Protein AF-A0A944Z9V7-F1 (afdb_monomer)

Foldseek 3Di:
DDFDDQQWKKKQFDFDPVQADPVRAGHLVLQFADPPPQKRKIFTCPPHDPVVVLVCCVPPPCVVVVTHGFWMWMAGNNLLVVLVWGWAADDPVPRMIITHPQDPDVVSSSVSSRSRRVRIDIGGD

pLDDT: mean 96.54, std 3.23, range [70.38, 98.69]

Solvent-accessible surface area (backbone atoms only — not comparable to full-atom values): 6957 Å² total; per-residue (Å²): 132,74,86,75,54,57,83,33,37,31,33,31,77,34,66,52,73,86,32,49,46,95,86,60,42,56,37,31,77,61,57,40,50,39,92,88,79,47,36,27,72,34,31,59,48,63,97,59,53,75,69,55,52,53,50,46,39,60,73,64,45,20,67,79,67,75,42,65,69,55,26,34,37,36,33,49,37,43,62,49,46,72,70,67,30,44,68,46,78,47,68,80,55,87,52,25,25,31,38,32,67,65,63,90,50,67,66,58,38,51,52,52,13,41,53,55,32,71,69,29,51,51,47,74,106

Sequence (125 aa):
MGPVDRLEALSRFVLQKTYIRADNTIRPAAFLPNPKNGETSVFRISGITDNEIWAIGDSKVAPKQNRPILGRADINASIVLSNYLEIIPSEPPERHADITGWPEEKSEQKQIALELAAESEFHKR

Nearest PDB structures (foldseek):
  7dvg-assembly1_B  TM=3.749E-01  e=2.970E+00  Oryza sativa Japonica Group
  7a8x-assembly2_E  TM=3.720E-01  e=3.377E+00  Oryza sativa Japonica Group
  7vpx-assembly1_D  TM=4.929E-01  e=7.300E+00  Homo sapiens
  7qzd-assembly2_F  TM=3.647E-01  e=3.377E+00  Oryza sativa Japonica Group
  4m5d-assembly1_B  TM=3.211E-01  e=7.300E+00  Saccharomyces cerevisiae S288C

Mean predicted aligned error: 2.47 Å

Radius of gyration: 13.36 Å; Cα contacts (8 Å, |Δi|>4): 226; chains: 1; bounding box: 31×28×32 Å

Structure (mmCIF, N/CA/C/O backbone):
data_AF-A0A944Z9V7-F1
#
_entry.id   AF-A0A944Z9V7-F1
#
loop_
_atom_site.group_PDB
_atom_site.id
_atom_site.type_symbol
_atom_site.label_atom_id
_atom_site.labe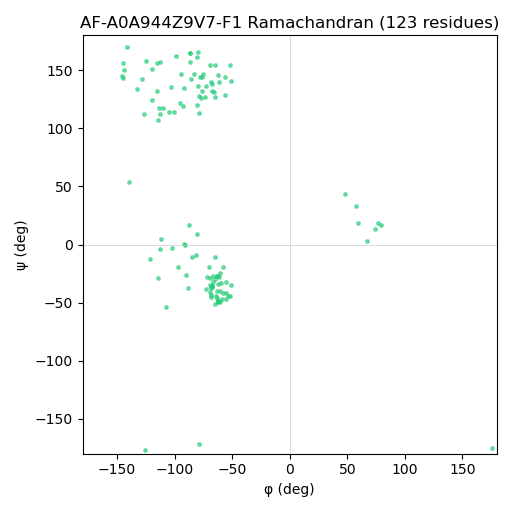l_alt_id
_atom_site.label_comp_id
_atom_site.label_asym_id
_atom_site.label_entity_id
_atom_site.label_seq_id
_atom_site.pdbx_PDB_ins_code
_atom_site.Cartn_x
_atom_site.Cartn_y
_atom_site.Cartn_z
_atom_site.occupancy
_atom_site.B_iso_or_equiv
_atom_site.auth_seq_id
_atom_site.auth_comp_id
_atom_site.auth_asym_id
_atom_site.auth_atom_id
_atom_site.pdbx_PDB_model_num
ATOM 1 N N . MET A 1 1 ? -1.794 7.769 -16.006 1.00 70.38 1 MET A N 1
ATOM 2 C CA . MET A 1 1 ? -2.380 6.400 -16.067 1.00 70.38 1 MET A CA 1
ATOM 3 C C . MET A 1 1 ? -3.921 6.438 -16.099 1.00 70.38 1 MET A C 1
ATOM 5 O O . MET A 1 1 ? -4.481 7.448 -15.697 1.00 70.38 1 MET A O 1
ATOM 9 N N . GLY A 1 2 ? -4.603 5.381 -16.574 1.00 87.38 2 GLY A N 1
ATOM 10 C CA . GLY A 1 2 ? -6.079 5.252 -16.513 1.00 87.38 2 GLY A CA 1
ATOM 11 C C . GLY A 1 2 ? -6.597 4.822 -15.126 1.00 87.38 2 GLY A C 1
ATOM 12 O O . GLY A 1 2 ? -5.789 4.752 -14.199 1.00 87.38 2 GLY A O 1
ATOM 13 N N . PRO A 1 3 ? -7.897 4.507 -14.957 1.00 90.50 3 PRO A N 1
ATOM 14 C CA . PRO A 1 3 ? -8.437 3.965 -13.703 1.00 90.50 3 PRO A CA 1
ATOM 15 C C . PRO A 1 3 ? -7.659 2.736 -13.193 1.00 90.50 3 PRO A C 1
ATOM 17 O O . PRO A 1 3 ? -6.992 2.049 -13.974 1.00 90.50 3 PRO A O 1
ATOM 20 N N . VAL A 1 4 ? -7.698 2.486 -11.882 1.00 92.62 4 VAL A N 1
ATOM 21 C CA . VAL A 1 4 ? -7.080 1.293 -11.275 1.00 92.62 4 VAL A CA 1
ATOM 22 C C . VAL A 1 4 ? -7.997 0.093 -11.483 1.00 92.62 4 VAL A C 1
ATOM 24 O O . VAL A 1 4 ? -9.189 0.167 -11.186 1.00 92.62 4 VAL A O 1
ATOM 27 N N . ASP A 1 5 ? -7.449 -0.998 -12.019 1.00 94.19 5 ASP A N 1
ATOM 28 C CA . ASP A 1 5 ? -8.210 -2.234 -12.209 1.00 94.19 5 ASP A CA 1
ATOM 29 C C . ASP A 1 5 ? -8.399 -2.957 -10.866 1.00 94.19 5 ASP A C 1
ATOM 31 O O . ASP A 1 5 ? -7.525 -2.920 -10.000 1.00 94.19 5 ASP A O 1
ATOM 35 N N . ARG A 1 6 ? -9.532 -3.643 -10.671 1.00 94.81 6 ARG A N 1
ATOM 36 C CA . ARG A 1 6 ? -9.813 -4.346 -9.405 1.00 94.81 6 ARG A CA 1
ATOM 37 C C . ARG A 1 6 ? -8.816 -5.465 -9.126 1.00 94.81 6 ARG A C 1
ATOM 39 O O . ARG A 1 6 ? -8.627 -5.802 -7.967 1.00 94.81 6 ARG A O 1
ATOM 46 N N . LEU A 1 7 ? -8.214 -6.050 -10.155 1.00 95.31 7 LEU A N 1
ATOM 47 C CA . LEU A 1 7 ? -7.223 -7.114 -10.025 1.00 95.31 7 LEU A CA 1
ATOM 48 C C . LEU A 1 7 ? -5.793 -6.576 -9.970 1.00 95.31 7 LEU A C 1
ATOM 50 O O . LEU A 1 7 ? -4.854 -7.364 -9.861 1.00 95.31 7 LEU A O 1
ATOM 54 N N . GLU A 1 8 ? -5.614 -5.258 -10.028 1.00 96.50 8 GLU A N 1
ATOM 55 C CA . GLU A 1 8 ? -4.297 -4.653 -10.045 1.00 96.50 8 GLU A CA 1
ATOM 56 C C . GLU A 1 8 ? -3.563 -4.855 -8.715 1.00 96.50 8 GLU A C 1
ATOM 58 O O . GLU A 1 8 ? -4.098 -4.603 -7.635 1.00 96.50 8 GLU A O 1
ATOM 63 N N . ALA A 1 9 ? -2.308 -5.290 -8.796 1.00 98.19 9 ALA A N 1
ATOM 64 C CA . ALA A 1 9 ? -1.400 -5.298 -7.662 1.00 98.19 9 ALA A CA 1
ATOM 65 C C . ALA A 1 9 ? -0.873 -3.882 -7.378 1.00 98.19 9 ALA A C 1
ATOM 67 O O . ALA A 1 9 ? -0.403 -3.171 -8.279 1.00 98.19 9 ALA A O 1
ATOM 68 N N . LEU A 1 10 ? -0.931 -3.501 -6.106 1.00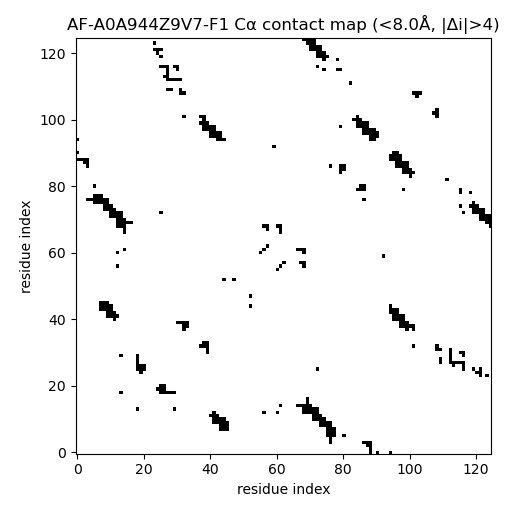 98.56 10 LEU A N 1
ATOM 69 C CA . LEU A 1 10 ? -0.426 -2.256 -5.548 1.00 98.56 10 LEU A CA 1
ATOM 70 C C . LEU A 1 10 ? 0.705 -2.560 -4.569 1.00 98.56 10 LEU A C 1
ATOM 72 O O . LEU A 1 10 ? 0.747 -3.636 -3.983 1.00 98.56 10 LEU A O 1
ATOM 76 N N . SER A 1 11 ? 1.588 -1.595 -4.346 1.00 98.56 11 SER A N 1
ATOM 77 C CA . SER A 1 11 ? 2.656 -1.697 -3.360 1.00 98.56 11 SER A CA 1
ATOM 78 C C . SER A 1 11 ? 2.735 -0.456 -2.494 1.00 98.56 11 SER A C 1
ATOM 80 O O . SER A 1 11 ? 2.742 0.677 -2.984 1.00 98.56 11 SER A O 1
ATOM 82 N N . ARG A 1 12 ? 2.845 -0.667 -1.187 1.00 98.31 12 ARG A N 1
ATOM 83 C CA . ARG A 1 12 ? 3.148 0.375 -0.220 1.00 98.31 12 ARG A CA 1
ATOM 84 C C . ARG A 1 12 ? 4.590 0.257 0.244 1.00 98.31 12 ARG A C 1
ATOM 86 O O . ARG A 1 12 ? 4.940 -0.671 0.969 1.00 98.31 12 ARG A O 1
ATOM 93 N N . PHE A 1 13 ? 5.416 1.244 -0.087 1.00 98.25 13 PHE A N 1
ATOM 94 C CA . PHE A 1 13 ? 6.794 1.291 0.399 1.00 98.25 13 PHE A CA 1
ATOM 95 C C . PHE A 1 13 ? 6.870 1.651 1.885 1.00 98.25 13 PHE A C 1
ATOM 97 O O . PHE A 1 13 ? 6.216 2.579 2.366 1.00 98.25 13 PHE A O 1
ATOM 104 N N . VAL A 1 14 ? 7.723 0.934 2.613 1.00 97.88 14 VAL A N 1
ATOM 105 C CA . VAL A 1 14 ? 7.859 1.028 4.068 1.00 97.88 14 VAL A CA 1
ATOM 106 C C . VAL A 1 14 ? 9.230 1.588 4.412 1.00 97.88 14 VAL A C 1
ATOM 108 O O . VAL A 1 14 ? 10.254 0.978 4.128 1.00 97.88 14 VAL A O 1
ATOM 111 N N . LEU A 1 15 ? 9.253 2.755 5.057 1.00 96.44 15 LEU A N 1
ATOM 112 C CA . LEU A 1 15 ? 10.486 3.471 5.419 1.00 96.44 15 LEU A CA 1
ATOM 113 C C . LEU A 1 15 ? 10.722 3.529 6.934 1.00 96.44 15 LEU A C 1
ATOM 115 O O . LEU A 1 15 ? 11.721 4.077 7.396 1.00 96.44 15 LEU A O 1
ATOM 119 N N . GLN A 1 16 ? 9.784 3.014 7.733 1.00 95.69 16 GLN A N 1
ATOM 120 C CA . GLN A 1 16 ? 9.848 3.073 9.191 1.00 95.69 16 GLN A CA 1
ATOM 121 C C . GLN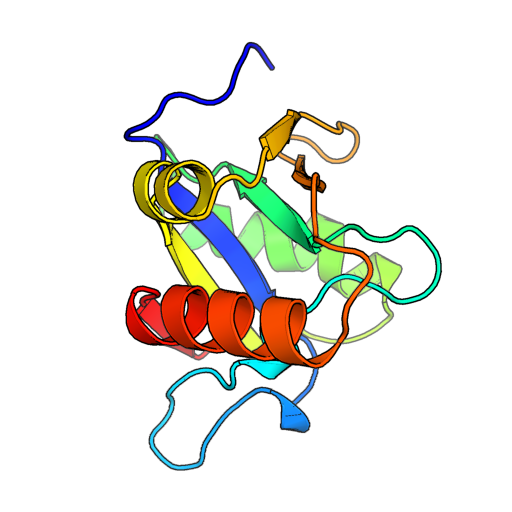 A 1 16 ? 9.871 1.673 9.786 1.00 95.69 16 GLN A C 1
ATOM 123 O O . GLN A 1 16 ? 8.961 0.875 9.571 1.00 95.69 16 GLN A O 1
ATOM 128 N N . LYS A 1 17 ? 10.892 1.396 10.602 1.00 95.25 17 LYS A N 1
ATOM 129 C CA . LYS A 1 17 ? 11.060 0.101 11.274 1.00 95.25 17 LYS A CA 1
ATOM 130 C C . LYS A 1 17 ? 9.896 -0.221 12.215 1.00 95.25 17 LYS A C 1
ATOM 132 O O . LYS A 1 17 ? 9.576 -1.385 12.413 1.00 95.25 17 LYS A O 1
ATOM 137 N N . THR A 1 18 ? 9.242 0.803 12.764 1.00 96.12 18 THR A N 1
ATOM 138 C CA . THR A 1 18 ? 8.061 0.665 13.627 1.00 96.12 18 THR A CA 1
ATOM 139 C C . THR A 1 18 ? 6.886 -0.003 12.924 1.00 96.12 18 THR A C 1
ATOM 141 O O . THR A 1 18 ? 6.071 -0.608 13.609 1.00 96.12 18 THR A O 1
ATOM 144 N N . TYR A 1 19 ? 6.804 0.054 11.592 1.00 97.19 19 TYR A N 1
ATOM 145 C CA . TYR A 1 19 ? 5.763 -0.620 10.816 1.00 97.19 19 TYR A CA 1
ATOM 146 C C . TYR A 1 19 ? 6.038 -2.099 10.572 1.00 97.19 19 TYR A C 1
ATOM 148 O O . TYR A 1 19 ? 5.140 -2.804 10.137 1.00 97.19 19 TYR A O 1
ATOM 156 N N . ILE A 1 20 ? 7.231 -2.590 10.893 1.00 97.12 20 ILE A N 1
ATOM 157 C CA . ILE A 1 20 ? 7.631 -3.972 10.643 1.00 97.12 20 ILE A CA 1
ATOM 158 C C . ILE A 1 20 ? 7.561 -4.740 11.970 1.00 97.12 20 ILE A C 1
ATOM 160 O O . ILE A 1 20 ? 7.954 -4.238 13.032 1.00 97.12 20 ILE A O 1
ATOM 164 N N . ARG A 1 21 ? 6.996 -5.947 11.948 1.00 95.12 21 ARG A N 1
ATOM 165 C CA . ARG A 1 21 ? 6.991 -6.866 13.093 1.00 95.12 21 ARG A CA 1
ATOM 166 C C . ARG A 1 21 ? 8.260 -7.725 13.114 1.00 95.12 21 ARG A C 1
ATOM 168 O O . ARG A 1 21 ? 9.009 -7.789 12.145 1.00 95.12 21 ARG A O 1
ATOM 175 N N . ALA A 1 22 ? 8.524 -8.372 14.248 1.00 93.44 22 ALA A N 1
ATOM 176 C CA . ALA A 1 22 ? 9.704 -9.226 14.408 1.00 93.44 22 ALA A CA 1
ATOM 177 C C . ALA A 1 22 ? 9.656 -10.489 13.525 1.00 93.44 22 ALA A C 1
ATOM 179 O O . ALA A 1 22 ? 10.701 -10.985 13.121 1.00 93.44 22 ALA A O 1
ATOM 180 N N . ASP A 1 23 ? 8.453 -10.958 13.190 1.00 92.62 23 ASP A N 1
ATOM 181 C CA . ASP A 1 23 ? 8.182 -12.086 12.290 1.00 92.62 23 ASP A CA 1
ATOM 182 C C . ASP A 1 23 ? 8.253 -11.709 10.796 1.00 92.62 23 ASP A C 1
ATOM 184 O O . ASP A 1 23 ? 7.899 -12.513 9.942 1.00 92.62 23 ASP A O 1
ATOM 188 N N . ASN A 1 24 ? 8.729 -10.499 10.473 1.00 89.12 24 ASN A N 1
ATOM 189 C CA . ASN A 1 24 ? 8.732 -9.924 9.127 1.00 89.12 24 ASN A CA 1
ATOM 190 C C . ASN A 1 24 ? 7.332 -9.823 8.490 1.00 89.12 24 ASN A C 1
ATOM 192 O O . ASN A 1 24 ? 7.209 -9.910 7.277 1.00 89.12 24 ASN A O 1
ATOM 196 N N . THR A 1 25 ? 6.286 -9.580 9.281 1.00 94.38 25 THR A N 1
ATOM 197 C CA . THR A 1 25 ? 4.985 -9.125 8.763 1.00 94.38 25 THR A CA 1
ATOM 198 C C . THR A 1 25 ? 4.820 -7.612 8.913 1.00 94.38 25 THR A C 1
ATOM 200 O O . THR A 1 25 ? 5.528 -6.955 9.694 1.00 94.38 25 THR A O 1
ATOM 203 N N . ILE A 1 26 ? 3.878 -7.031 8.167 1.00 97.69 26 ILE A N 1
ATOM 204 C CA . ILE A 1 26 ? 3.570 -5.604 8.254 1.00 97.69 26 ILE A CA 1
ATOM 205 C C . ILE A 1 26 ? 2.562 -5.320 9.374 1.00 97.69 26 ILE A C 1
ATOM 207 O O . ILE A 1 26 ? 1.636 -6.084 9.645 1.00 97.69 26 ILE A O 1
ATOM 211 N N . ARG A 1 27 ? 2.740 -4.197 10.072 1.00 98.31 27 ARG A N 1
ATOM 212 C CA . ARG A 1 27 ? 1.768 -3.709 11.053 1.00 98.31 27 ARG A CA 1
ATOM 213 C C . ARG A 1 27 ? 0.647 -2.931 10.358 1.00 98.31 27 ARG A C 1
ATOM 215 O O . ARG A 1 27 ? 0.948 -2.140 9.467 1.00 98.31 27 ARG A O 1
ATOM 222 N N . PRO A 1 28 ? -0.591 -2.987 10.885 1.00 98.00 28 PRO A N 1
ATOM 223 C CA . PRO A 1 28 ? -1.717 -2.173 10.410 1.00 98.00 28 PRO A CA 1
ATOM 224 C C . PRO A 1 28 ? -1.400 -0.680 10.314 1.00 98.00 28 PRO A C 1
ATOM 226 O O . PRO A 1 28 ? -1.811 0.001 9.385 1.00 98.00 28 PRO A O 1
ATOM 229 N N . ALA A 1 29 ? -0.577 -0.171 11.237 1.00 97.56 29 ALA A N 1
ATOM 230 C CA . ALA A 1 29 ? -0.155 1.226 11.251 1.00 97.56 29 ALA A CA 1
ATOM 231 C C . ALA A 1 29 ? 0.557 1.686 9.965 1.00 97.56 29 ALA A C 1
ATOM 233 O O . ALA A 1 29 ? 0.632 2.888 9.730 1.00 97.56 29 ALA A O 1
ATOM 234 N N . ALA A 1 30 ? 1.070 0.761 9.145 1.00 97.50 30 ALA A N 1
ATOM 235 C CA . ALA A 1 30 ? 1.579 1.094 7.826 1.00 97.50 30 ALA A CA 1
ATOM 236 C C . ALA A 1 30 ? 0.456 1.612 6.922 1.00 97.50 30 ALA A C 1
ATOM 238 O O . ALA A 1 30 ? 0.665 2.618 6.257 1.00 97.50 30 ALA A O 1
ATOM 239 N N . PHE A 1 31 ? -0.711 0.966 6.913 1.00 98.25 31 PHE A N 1
ATOM 240 C CA . PHE A 1 31 ? -1.822 1.253 6.001 1.00 98.25 31 PHE A CA 1
ATOM 241 C C . PHE A 1 31 ? -2.757 2.372 6.462 1.00 98.25 31 PHE A C 1
ATOM 243 O O . PHE A 1 31 ? -3.565 2.823 5.657 1.00 98.25 31 PHE A O 1
ATOM 250 N N . LEU A 1 32 ? -2.642 2.839 7.709 1.00 98.19 32 LEU A N 1
ATOM 251 C CA . LEU A 1 32 ? -3.442 3.965 8.198 1.00 98.19 32 LEU A CA 1
ATOM 252 C C . LEU A 1 32 ? -3.260 5.219 7.321 1.00 98.19 32 LEU A C 1
ATOM 254 O O . LEU A 1 32 ? -2.129 5.495 6.896 1.00 98.19 32 LEU A O 1
ATOM 258 N N . PRO A 1 33 ? -4.333 6.008 7.122 1.00 98.06 33 PRO A N 1
ATOM 259 C CA . PRO A 1 33 ? -4.261 7.241 6.357 1.00 98.06 33 PRO A CA 1
ATOM 260 C C . PRO A 1 33 ? -3.316 8.232 7.024 1.00 98.06 33 PRO A C 1
ATOM 262 O O . PRO A 1 33 ? -3.208 8.321 8.254 1.00 98.06 33 PRO A O 1
ATOM 265 N N . ASN A 1 34 ? -2.621 9.016 6.208 1.00 95.56 34 ASN A N 1
ATOM 266 C CA . ASN A 1 34 ? -1.799 10.099 6.712 1.00 95.56 34 ASN A CA 1
ATOM 267 C C . ASN A 1 34 ? -2.707 11.156 7.375 1.00 95.56 34 ASN A C 1
ATOM 269 O O . ASN A 1 34 ? -3.632 11.656 6.742 1.00 95.56 34 ASN A O 1
ATOM 273 N N . PRO A 1 35 ? -2.437 11.555 8.632 1.00 93.94 35 PRO A N 1
ATOM 274 C CA . PRO A 1 35 ? -3.320 12.442 9.391 1.00 93.94 35 PRO A CA 1
ATOM 275 C C . PRO A 1 35 ? -3.449 13.859 8.814 1.00 93.94 35 PRO A C 1
ATOM 277 O O . PRO A 1 35 ? -4.273 14.627 9.298 1.00 93.94 35 PRO A O 1
ATOM 280 N N . LYS A 1 36 ? -2.613 14.241 7.838 1.00 93.88 36 LYS A N 1
ATOM 281 C CA . LYS A 1 36 ? -2.645 15.571 7.213 1.00 93.88 36 LYS A CA 1
ATOM 282 C C . LYS A 1 36 ? -3.591 15.660 6.018 1.00 93.88 36 LYS A C 1
ATOM 284 O O . LYS A 1 36 ? -4.185 16.712 5.825 1.00 93.88 36 LYS A O 1
ATOM 289 N N . ASN A 1 37 ? -3.674 14.608 5.208 1.00 95.12 37 ASN A N 1
ATOM 290 C CA . ASN A 1 37 ? -4.456 14.586 3.966 1.00 95.12 37 ASN A CA 1
ATOM 291 C C . ASN A 1 37 ? -5.526 13.485 3.938 1.00 95.12 37 ASN A C 1
ATOM 293 O O . ASN A 1 37 ? -6.404 13.541 3.093 1.00 95.12 37 ASN A O 1
ATOM 297 N N . GLY A 1 38 ? -5.497 12.521 4.863 1.00 96.75 38 GLY A N 1
ATOM 298 C CA . GLY A 1 38 ? -6.475 11.432 4.919 1.00 96.75 38 GLY A CA 1
ATOM 299 C C . GLY A 1 38 ? -6.214 10.302 3.919 1.00 96.75 38 GLY A C 1
ATOM 300 O O . GLY A 1 38 ? -7.106 9.498 3.674 1.00 96.75 38 GLY A O 1
ATOM 301 N N . GLU A 1 39 ? -5.008 10.221 3.351 1.00 97.94 39 GLU A N 1
ATOM 302 C CA . GLU A 1 39 ? -4.69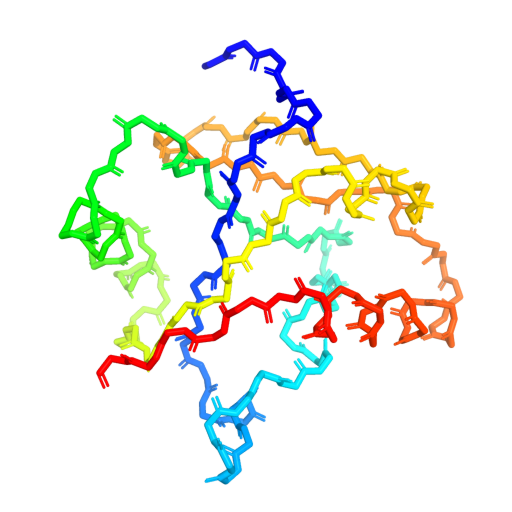6 9.326 2.228 1.00 97.94 39 GLU A CA 1
ATOM 303 C C . GLU A 1 39 ? -3.589 8.325 2.582 1.00 97.94 39 GLU A C 1
ATOM 305 O O . GLU A 1 39 ? -2.681 8.627 3.368 1.00 97.94 39 GLU A O 1
ATOM 310 N N . THR A 1 40 ? -3.613 7.151 1.948 1.00 98.31 40 THR A N 1
ATOM 311 C CA . THR A 1 40 ? -2.536 6.154 2.034 1.00 98.31 40 THR A CA 1
ATOM 312 C C . THR A 1 40 ? -1.867 5.982 0.674 1.00 98.31 40 THR A C 1
ATOM 314 O O . THR A 1 40 ? -2.408 5.352 -0.228 1.00 98.31 40 THR A O 1
ATOM 317 N N . SER A 1 41 ? -0.647 6.510 0.558 1.00 97.62 41 SER A N 1
ATOM 318 C CA . SER A 1 41 ? 0.162 6.441 -0.665 1.00 97.62 41 SER A CA 1
ATOM 319 C C . SER A 1 41 ? 0.587 5.007 -1.007 1.00 97.62 41 SER A C 1
ATOM 321 O O . SER A 1 41 ? 1.122 4.276 -0.156 1.00 97.62 41 SER A O 1
ATOM 323 N N . VAL A 1 42 ? 0.375 4.636 -2.268 1.00 98.38 42 VAL A N 1
ATOM 324 C CA . VAL A 1 42 ? 0.722 3.347 -2.875 1.00 98.38 42 VAL A CA 1
ATOM 325 C C . VAL A 1 42 ? 1.231 3.540 -4.308 1.00 98.38 42 VAL A C 1
ATOM 327 O O . VAL A 1 42 ? 1.183 4.625 -4.887 1.00 98.38 42 VAL A O 1
ATOM 330 N N . PHE A 1 43 ? 1.761 2.471 -4.891 1.00 98.44 43 PHE A N 1
ATOM 331 C CA . PHE A 1 43 ? 2.233 2.433 -6.268 1.00 98.44 43 PHE A CA 1
ATOM 332 C C . PHE A 1 43 ? 1.632 1.255 -7.015 1.00 98.44 43 PHE A C 1
ATOM 334 O O . PHE A 1 43 ? 1.502 0.164 -6.474 1.00 98.44 43 PHE A O 1
ATOM 341 N N . ARG A 1 44 ? 1.306 1.475 -8.281 1.00 98.12 44 ARG A N 1
ATOM 342 C CA . ARG A 1 44 ? 0.785 0.474 -9.208 1.00 98.12 44 ARG A CA 1
ATOM 343 C C . ARG A 1 44 ? 1.921 -0.392 -9.741 1.00 98.12 44 ARG A C 1
ATOM 345 O O . ARG A 1 44 ? 2.779 0.095 -10.482 1.00 98.12 44 ARG A O 1
ATOM 352 N N . ILE A 1 45 ? 1.922 -1.672 -9.377 1.00 98.25 45 ILE A N 1
ATOM 353 C CA . ILE A 1 45 ? 3.028 -2.601 -9.666 1.00 98.25 45 ILE A CA 1
ATOM 354 C C . ILE A 1 45 ? 2.673 -3.694 -10.676 1.00 98.25 45 ILE A C 1
ATOM 356 O O . ILE A 1 45 ? 3.487 -4.565 -10.970 1.00 98.25 45 ILE A O 1
ATOM 360 N N . SER A 1 46 ? 1.472 -3.652 -11.251 1.00 96.94 46 SER A N 1
ATOM 361 C CA . SER A 1 46 ? 1.101 -4.616 -12.285 1.00 96.94 46 SER A CA 1
ATOM 362 C C . SER A 1 46 ? 1.916 -4.412 -13.563 1.00 96.94 46 SER A C 1
ATOM 364 O O . SER A 1 46 ? 2.154 -3.283 -14.008 1.00 96.94 46 SER A O 1
ATOM 366 N N . GLY A 1 47 ? 2.338 -5.532 -14.155 1.00 96.25 47 GLY A N 1
ATOM 367 C CA . GLY A 1 47 ? 3.106 -5.557 -15.399 1.00 96.25 47 GLY A CA 1
ATOM 368 C C . GLY A 1 47 ? 4.572 -5.133 -15.270 1.00 96.25 47 GLY A C 1
ATOM 369 O O . GLY A 1 47 ? 5.192 -4.882 -16.298 1.00 96.25 47 GLY A O 1
ATOM 370 N N . ILE A 1 48 ? 5.118 -5.038 -14.052 1.00 97.75 48 ILE A N 1
ATOM 371 C CA . ILE A 1 48 ? 6.545 -4.775 -13.811 1.00 97.75 48 ILE A CA 1
ATOM 372 C C . ILE A 1 48 ? 7.167 -5.851 -12.918 1.00 97.75 48 ILE A C 1
ATOM 374 O O . ILE A 1 48 ? 6.478 -6.576 -12.203 1.00 97.75 48 ILE A O 1
ATOM 378 N N . THR A 1 49 ? 8.485 -5.975 -12.998 1.00 97.94 49 THR A N 1
ATOM 379 C CA . THR A 1 49 ? 9.288 -6.954 -12.264 1.00 97.94 49 THR A CA 1
ATOM 380 C C . THR A 1 49 ? 9.567 -6.515 -10.828 1.00 97.94 49 THR A C 1
ATOM 382 O O . THR A 1 49 ? 9.533 -5.329 -10.505 1.00 97.94 49 THR A O 1
ATOM 385 N N . ASP A 1 50 ? 9.945 -7.466 -9.970 1.00 97.69 50 ASP A N 1
ATOM 386 C CA . ASP A 1 50 ? 10.358 -7.190 -8.587 1.00 97.69 50 ASP A CA 1
ATOM 387 C C . ASP A 1 50 ? 11.444 -6.100 -8.490 1.00 97.69 50 ASP A C 1
ATOM 389 O O . ASP A 1 50 ? 11.334 -5.162 -7.697 1.00 97.69 50 ASP A O 1
ATOM 393 N N . ASN A 1 51 ? 12.454 -6.173 -9.362 1.00 98.06 51 ASN A N 1
ATOM 394 C CA . ASN A 1 51 ? 13.542 -5.197 -9.421 1.00 98.06 51 ASN A CA 1
ATOM 395 C C . ASN A 1 51 ? 13.046 -3.791 -9.788 1.00 98.06 51 ASN A C 1
ATOM 397 O O . ASN A 1 51 ? 13.515 -2.803 -9.222 1.00 98.06 51 ASN A O 1
ATOM 401 N N . GLU A 1 52 ? 12.094 -3.684 -10.716 1.00 98.25 52 GLU A N 1
ATOM 402 C CA . GLU A 1 52 ? 11.507 -2.400 -11.111 1.00 98.25 52 GLU A CA 1
ATOM 403 C C . GLU A 1 52 ? 10.674 -1.791 -9.980 1.00 98.25 52 GLU A C 1
ATOM 405 O O . GLU A 1 52 ? 10.729 -0.579 -9.763 1.00 98.25 52 GLU A O 1
ATOM 410 N N . ILE A 1 53 ? 9.970 -2.617 -9.200 1.00 98.31 53 ILE A N 1
ATOM 411 C CA . ILE A 1 53 ? 9.241 -2.154 -8.015 1.00 98.31 53 ILE A CA 1
ATOM 412 C C . ILE A 1 53 ? 10.222 -1.559 -6.998 1.00 98.31 53 ILE A C 1
ATOM 414 O O . ILE A 1 53 ? 10.028 -0.435 -6.531 1.00 98.31 53 ILE A O 1
ATOM 418 N N . TRP A 1 54 ? 11.320 -2.252 -6.681 1.00 98.25 54 TRP A N 1
ATOM 419 C CA . TRP A 1 54 ? 12.339 -1.700 -5.781 1.00 98.25 54 TRP A CA 1
ATOM 420 C C . TRP A 1 54 ? 12.971 -0.412 -6.320 1.00 98.25 54 TRP A C 1
ATOM 422 O O . TRP A 1 54 ? 13.141 0.547 -5.561 1.00 98.25 54 TRP A O 1
ATOM 432 N N . ALA A 1 55 ? 13.234 -0.346 -7.628 1.00 97.88 55 ALA A N 1
ATOM 433 C CA . ALA A 1 55 ? 13.776 0.843 -8.279 1.00 97.88 55 ALA A CA 1
ATOM 434 C C . ALA A 1 55 ? 12.835 2.060 -8.178 1.00 97.88 55 ALA A C 1
ATOM 436 O O . ALA A 1 55 ? 13.306 3.193 -8.024 1.00 97.88 55 ALA A O 1
ATOM 437 N N . ILE A 1 56 ? 11.511 1.858 -8.205 1.00 97.31 56 ILE A N 1
ATOM 438 C CA . ILE A 1 56 ? 10.531 2.922 -7.927 1.00 97.31 56 ILE A CA 1
ATOM 439 C C . ILE A 1 56 ? 10.701 3.430 -6.492 1.00 97.31 56 ILE A C 1
ATOM 441 O O . ILE A 1 56 ? 10.821 4.639 -6.279 1.00 97.31 56 ILE A O 1
ATOM 445 N N . GLY A 1 57 ? 10.761 2.524 -5.513 1.00 96.75 57 GLY A N 1
ATOM 446 C CA . GLY A 1 57 ? 10.964 2.882 -4.109 1.00 96.75 57 GLY A CA 1
ATOM 447 C C . GLY A 1 57 ? 12.230 3.719 -3.900 1.00 96.75 57 GLY A C 1
ATOM 448 O O . GLY A 1 57 ? 12.178 4.781 -3.274 1.00 96.75 57 GLY A O 1
ATOM 449 N N . ASP A 1 58 ? 13.346 3.296 -4.493 1.00 96.75 58 ASP A N 1
ATOM 450 C CA . ASP A 1 58 ? 14.642 3.975 -4.376 1.00 96.75 58 ASP A CA 1
ATOM 451 C C . ASP A 1 58 ? 14.709 5.322 -5.072 1.00 96.75 58 ASP A C 1
ATOM 453 O O . ASP A 1 58 ? 15.304 6.261 -4.548 1.00 96.75 58 ASP A O 1
ATOM 457 N N . SER A 1 59 ? 14.127 5.428 -6.264 1.00 96.12 59 SER A N 1
ATOM 458 C CA . SER A 1 59 ? 14.263 6.636 -7.077 1.00 96.12 59 SER A CA 1
ATOM 459 C C . SER A 1 59 ? 13.171 7.668 -6.802 1.00 96.12 59 SER A C 1
ATOM 461 O O . SER A 1 59 ? 13.394 8.860 -7.016 1.00 96.12 59 SER A O 1
ATOM 463 N N . LYS A 1 60 ? 11.984 7.246 -6.341 1.00 95.31 60 LYS A N 1
ATOM 464 C CA . LYS A 1 60 ? 10.802 8.119 -6.219 1.00 95.31 60 LYS A CA 1
ATOM 465 C C . LYS A 1 60 ? 10.343 8.351 -4.783 1.00 95.31 60 LYS A C 1
ATOM 467 O O . LYS A 1 60 ? 9.766 9.408 -4.519 1.00 95.31 60 LYS A O 1
ATOM 472 N N . VAL A 1 61 ? 10.581 7.407 -3.867 1.00 94.88 61 VAL A N 1
ATOM 473 C CA . VAL A 1 61 ? 10.045 7.461 -2.494 1.00 94.88 61 VAL A CA 1
ATOM 474 C C . VAL A 1 61 ? 11.129 7.775 -1.466 1.00 94.88 61 VAL A C 1
ATOM 476 O O . VAL A 1 61 ? 10.992 8.749 -0.722 1.00 94.88 61 VAL A O 1
ATOM 479 N N . ALA A 1 62 ? 12.223 7.011 -1.452 1.00 95.00 62 ALA A N 1
ATOM 480 C CA . ALA A 1 62 ? 13.332 7.195 -0.516 1.00 95.00 62 ALA A CA 1
ATOM 481 C C . ALA A 1 62 ? 13.911 8.630 -0.504 1.00 95.00 62 ALA A C 1
ATOM 483 O O . ALA A 1 62 ? 14.060 9.193 0.588 1.00 95.00 62 ALA A O 1
ATOM 484 N N . PRO A 1 63 ? 14.148 9.293 -1.659 1.00 94.75 63 PRO A N 1
ATOM 485 C CA . PRO A 1 63 ? 14.728 10.635 -1.682 1.00 94.75 63 PRO A CA 1
ATOM 486 C C . PRO A 1 63 ? 13.783 11.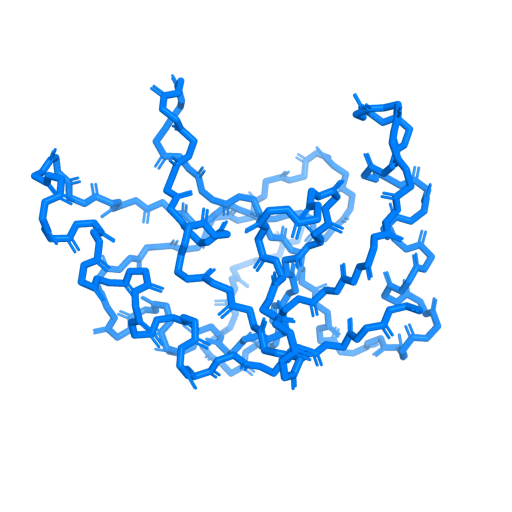695 -1.109 1.00 94.75 63 PRO A C 1
ATOM 488 O O . PRO A 1 63 ? 14.228 12.600 -0.410 1.00 94.75 63 PRO A O 1
ATOM 491 N N . LYS A 1 64 ? 12.466 11.559 -1.333 1.00 91.56 64 LYS A N 1
ATOM 492 C CA . LYS A 1 64 ? 11.457 12.507 -0.822 1.00 91.56 64 LYS A CA 1
ATOM 493 C C . LYS A 1 64 ? 11.370 12.511 0.703 1.00 91.56 64 LYS A C 1
ATOM 495 O O . LYS A 1 64 ? 11.019 13.525 1.294 1.00 91.56 64 LYS A O 1
ATOM 500 N N . GLN A 1 65 ? 11.659 11.373 1.329 1.00 89.69 65 GLN A N 1
ATOM 501 C CA . GLN A 1 65 ? 11.594 11.194 2.781 1.00 89.69 65 GLN A CA 1
ATOM 502 C C . GLN A 1 65 ? 12.977 11.234 3.447 1.00 89.69 65 GLN A C 1
ATOM 504 O O . GLN A 1 65 ? 13.057 11.138 4.671 1.00 89.69 65 GLN A O 1
ATOM 509 N N . ASN A 1 66 ? 14.051 11.352 2.654 1.00 93.69 66 ASN A N 1
ATOM 510 C CA . ASN A 1 66 ? 15.443 11.239 3.088 1.00 93.69 66 ASN A CA 1
ATOM 511 C C . ASN A 1 66 ? 15.689 9.994 3.966 1.00 93.69 66 ASN A C 1
ATOM 513 O O . ASN A 1 66 ? 16.301 10.066 5.035 1.00 93.69 66 ASN A O 1
ATOM 517 N N . ARG A 1 67 ? 15.118 8.853 3.558 1.00 94.88 67 ARG A N 1
ATOM 518 C CA . ARG A 1 67 ? 15.152 7.582 4.299 1.00 94.88 67 ARG A CA 1
ATOM 519 C C . ARG A 1 67 ? 15.239 6.403 3.333 1.00 94.88 67 ARG A C 1
ATOM 521 O O . ARG A 1 67 ? 14.593 6.453 2.291 1.00 94.88 67 ARG A O 1
ATOM 528 N N . PRO A 1 68 ? 15.973 5.332 3.674 1.00 96.00 68 PRO A N 1
ATOM 529 C CA . PRO A 1 68 ? 16.000 4.133 2.848 1.00 96.00 68 PRO A CA 1
ATOM 530 C C . PRO A 1 68 ? 14.654 3.400 2.888 1.00 96.00 68 PRO A C 1
ATOM 532 O O . PRO A 1 68 ? 13.912 3.477 3.873 1.00 96.00 68 PRO A O 1
ATOM 535 N N . ILE A 1 69 ? 14.367 2.641 1.832 1.00 97.56 69 ILE A N 1
ATOM 536 C CA . ILE A 1 69 ? 13.274 1.668 1.839 1.00 97.56 69 ILE A CA 1
ATOM 537 C C . ILE A 1 69 ? 13.697 0.469 2.694 1.00 97.56 69 ILE A C 1
ATOM 539 O O . ILE A 1 69 ? 14.753 -0.114 2.469 1.00 97.56 69 ILE A O 1
ATOM 543 N N . LEU A 1 70 ? 12.873 0.101 3.673 1.00 97.56 70 LEU A N 1
ATOM 544 C CA . LEU A 1 70 ? 13.091 -1.052 4.558 1.00 97.56 70 LEU A CA 1
ATOM 545 C C . LEU A 1 70 ? 12.322 -2.298 4.099 1.00 97.56 70 LEU A C 1
ATOM 547 O O . LEU A 1 70 ? 12.624 -3.413 4.517 1.00 97.56 70 LEU A O 1
ATOM 551 N N . GLY A 1 71 ? 11.300 -2.094 3.278 1.00 97.81 71 GLY A N 1
ATOM 552 C CA . GLY A 1 71 ? 10.477 -3.143 2.707 1.00 97.81 71 GLY A CA 1
ATOM 553 C C . GLY A 1 71 ? 9.333 -2.555 1.893 1.00 97.81 71 GLY A C 1
ATOM 554 O O . GLY A 1 71 ? 9.225 -1.331 1.741 1.00 97.81 71 GLY A O 1
ATOM 555 N N . ARG A 1 72 ? 8.452 -3.421 1.413 1.00 98.25 72 ARG A N 1
ATOM 556 C CA . ARG A 1 72 ? 7.195 -3.034 0.779 1.00 98.25 72 ARG A CA 1
ATOM 557 C C . ARG A 1 72 ? 6.092 -4.026 1.134 1.00 98.25 72 ARG A C 1
ATOM 559 O O . ARG A 1 72 ? 6.386 -5.185 1.409 1.00 98.25 72 ARG A 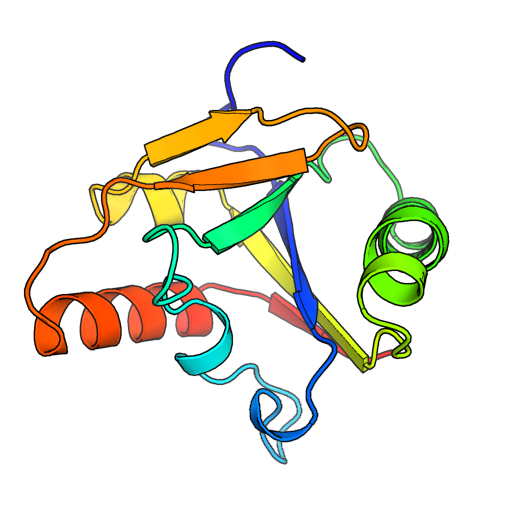O 1
ATOM 566 N N . ALA A 1 73 ? 4.858 -3.546 1.187 1.00 98.50 73 ALA A N 1
ATOM 567 C CA . ALA A 1 73 ? 3.675 -4.372 1.388 1.00 98.50 73 ALA A CA 1
ATOM 568 C C . ALA A 1 73 ? 2.847 -4.351 0.103 1.00 98.50 73 ALA A C 1
ATOM 570 O O . ALA A 1 73 ? 2.323 -3.295 -0.266 1.00 98.50 73 ALA A O 1
ATOM 571 N N . ASP A 1 74 ? 2.775 -5.492 -0.569 1.00 98.62 74 ASP A N 1
ATOM 572 C CA . ASP A 1 74 ? 2.063 -5.658 -1.829 1.00 98.62 74 ASP A CA 1
ATOM 573 C C . ASP A 1 74 ? 0.628 -6.120 -1.519 1.00 98.62 74 ASP A C 1
ATOM 575 O O . ASP A 1 74 ? 0.408 -6.953 -0.641 1.00 98.62 74 ASP A O 1
ATOM 579 N N . ILE A 1 75 ? -0.372 -5.525 -2.170 1.00 98.44 75 ILE A N 1
ATOM 580 C CA . ILE A 1 75 ? -1.796 -5.767 -1.896 1.00 98.44 75 ILE A CA 1
ATOM 581 C C . ILE A 1 75 ? -2.616 -5.678 -3.184 1.00 98.44 75 ILE A C 1
ATOM 583 O O . ILE A 1 75 ? -2.327 -4.867 -4.065 1.00 98.44 75 ILE A O 1
ATOM 587 N N . ASN A 1 76 ? -3.658 -6.499 -3.304 1.00 98.25 76 ASN A N 1
ATOM 588 C CA . ASN A 1 76 ? -4.565 -6.437 -4.444 1.00 98.25 76 ASN A CA 1
ATOM 589 C C . ASN A 1 76 ? -5.585 -5.295 -4.285 1.00 98.25 76 ASN A C 1
ATOM 591 O O . ASN A 1 76 ? -6.175 -5.122 -3.217 1.00 98.25 76 ASN A O 1
ATOM 595 N N . ALA A 1 77 ? -5.837 -4.542 -5.359 1.00 98.38 77 ALA A N 1
ATOM 596 C CA . ALA A 1 77 ? -6.806 -3.448 -5.368 1.00 98.38 77 ALA A CA 1
ATOM 597 C C . ALA A 1 77 ? -8.216 -3.893 -4.932 1.00 98.38 77 ALA A C 1
ATOM 599 O O . ALA A 1 77 ? -8.926 -3.131 -4.278 1.00 98.38 77 ALA A O 1
ATOM 600 N N . SER A 1 78 ? -8.619 -5.135 -5.218 1.00 98.25 78 SER A N 1
ATOM 601 C CA . SER A 1 78 ? -9.924 -5.668 -4.810 1.00 98.25 78 SER A CA 1
ATOM 602 C C . SER A 1 78 ? -10.126 -5.674 -3.296 1.00 98.25 78 SER A C 1
ATOM 604 O O . SER A 1 78 ? -11.246 -5.429 -2.850 1.00 98.25 78 SER A O 1
ATOM 606 N N . ILE A 1 79 ? -9.069 -5.886 -2.508 1.00 98.38 79 ILE A N 1
ATOM 607 C CA . ILE A 1 79 ? -9.131 -5.881 -1.041 1.00 98.38 79 ILE A CA 1
ATOM 608 C C . ILE A 1 79 ? -9.410 -4.468 -0.525 1.00 98.38 79 ILE A C 1
ATOM 610 O O . ILE A 1 79 ? -10.274 -4.277 0.332 1.00 98.38 79 ILE A O 1
ATOM 614 N N . VAL A 1 80 ? -8.733 -3.471 -1.103 1.00 98.50 80 VAL A N 1
ATOM 615 C CA . VAL A 1 80 ? -8.938 -2.048 -0.792 1.00 98.50 80 VAL A CA 1
ATOM 616 C C . VAL A 1 80 ? -10.377 -1.637 -1.109 1.00 98.50 80 VAL A C 1
ATOM 618 O O . VAL A 1 80 ? -11.072 -1.095 -0.254 1.00 98.50 80 VAL A O 1
ATOM 621 N N . LEU A 1 81 ? -10.858 -1.972 -2.307 1.00 98.00 81 LEU A N 1
ATOM 622 C CA . LEU A 1 81 ? -12.211 -1.628 -2.754 1.00 98.00 81 LEU A CA 1
ATOM 623 C C . LEU A 1 81 ? -13.307 -2.358 -1.959 1.00 98.00 81 LEU A C 1
ATOM 625 O O . LEU A 1 81 ? -14.390 -1.815 -1.761 1.00 98.00 81 LEU A O 1
ATOM 629 N N . SER A 1 82 ? -13.049 -3.585 -1.496 1.00 97.50 82 SER A N 1
ATOM 630 C CA . SER A 1 82 ? -14.000 -4.347 -0.666 1.00 97.50 82 SER A CA 1
ATOM 631 C C . SER A 1 82 ? -14.153 -3.764 0.741 1.00 97.50 82 SER A C 1
ATOM 633 O O . SER A 1 82 ? -15.164 -4.004 1.393 1.00 97.50 82 SER A O 1
ATOM 635 N N . ASN A 1 83 ? -13.186 -2.952 1.174 1.00 97.50 83 ASN A N 1
ATOM 636 C CA . ASN A 1 83 ? -13.221 -2.172 2.408 1.00 97.50 83 ASN A CA 1
ATOM 637 C C . ASN A 1 83 ? -13.884 -0.790 2.231 1.00 97.50 83 ASN A C 1
ATOM 639 O O . ASN A 1 83 ? -13.710 0.086 3.073 1.00 97.50 83 ASN A O 1
ATOM 643 N N . TYR A 1 84 ? -14.630 -0.581 1.138 1.00 96.88 84 TYR A N 1
ATOM 644 C CA . TYR A 1 84 ? -15.296 0.686 0.797 1.00 96.88 84 TYR A CA 1
ATOM 645 C C . TYR A 1 84 ? -14.346 1.886 0.642 1.00 96.88 84 TYR A C 1
ATOM 647 O O . TYR A 1 84 ? -14.788 3.031 0.677 1.00 96.88 84 TYR A O 1
ATOM 655 N N . LEU A 1 85 ? -13.051 1.626 0.442 1.00 98.31 85 LEU A N 1
ATOM 656 C CA . LEU A 1 85 ? -12.069 2.647 0.095 1.00 98.31 85 LEU A CA 1
ATOM 657 C C . LEU A 1 85 ? -12.018 2.853 -1.422 1.00 98.31 85 LEU A C 1
ATOM 659 O O . LEU A 1 85 ? -12.455 2.010 -2.209 1.00 98.31 85 LEU A O 1
ATOM 663 N N . GLU A 1 86 ? -11.411 3.958 -1.834 1.00 98.06 86 GLU A N 1
ATOM 664 C CA . GLU A 1 86 ? -11.163 4.295 -3.234 1.00 98.06 86 GLU A CA 1
ATOM 665 C C . GLU A 1 86 ? -9.661 4.266 -3.539 1.00 98.06 86 GLU A C 1
ATOM 667 O O . GLU A 1 86 ? -8.830 4.401 -2.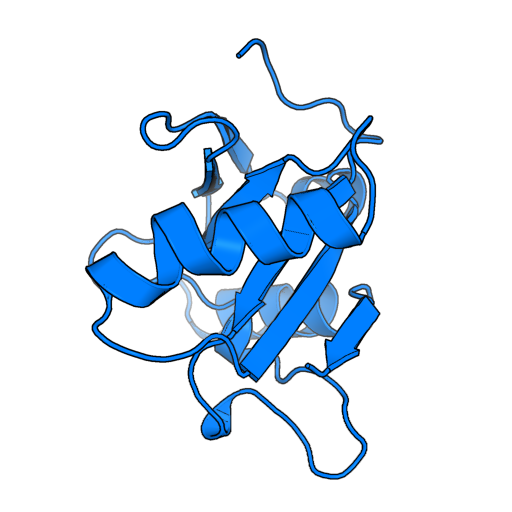642 1.00 98.06 86 GLU A O 1
ATOM 672 N N . ILE A 1 87 ? -9.297 4.084 -4.813 1.00 98.38 87 ILE A N 1
ATOM 673 C CA . ILE A 1 87 ? -7.906 4.180 -5.273 1.00 98.38 87 ILE A CA 1
ATOM 674 C C . ILE A 1 87 ? -7.849 5.175 -6.428 1.00 98.38 87 ILE A C 1
ATOM 676 O O . ILE A 1 87 ? -8.362 4.907 -7.518 1.00 98.38 87 ILE A O 1
ATOM 680 N N . ILE A 1 88 ? -7.196 6.310 -6.201 1.00 97.69 88 ILE A N 1
ATOM 681 C CA . ILE A 1 88 ? -7.120 7.414 -7.158 1.00 97.69 88 ILE A CA 1
ATOM 682 C C . ILE A 1 88 ? -5.686 7.506 -7.702 1.00 97.69 88 ILE A C 1
ATOM 684 O O . ILE A 1 88 ? -4.757 7.752 -6.930 1.00 97.69 88 ILE A O 1
ATOM 688 N N . PRO A 1 89 ? -5.454 7.314 -9.018 1.00 97.00 89 PRO A N 1
ATOM 689 C CA . PRO A 1 89 ? -4.156 7.594 -9.631 1.00 97.00 89 PRO A CA 1
ATOM 690 C C . PRO A 1 89 ? -3.725 9.045 -9.377 1.00 97.00 89 PRO A C 1
ATOM 692 O O . PRO A 1 89 ? -4.482 9.973 -9.650 1.00 97.00 89 PRO A O 1
ATOM 695 N N . SER A 1 90 ? -2.502 9.234 -8.885 1.00 95.75 90 SER A N 1
ATOM 696 C CA . SER A 1 90 ? -2.025 10.500 -8.312 1.00 95.75 90 SER A CA 1
ATOM 697 C C . SER A 1 90 ? -0.581 10.777 -8.752 1.00 95.75 90 SER A C 1
ATOM 699 O O . SER A 1 90 ? 0.346 10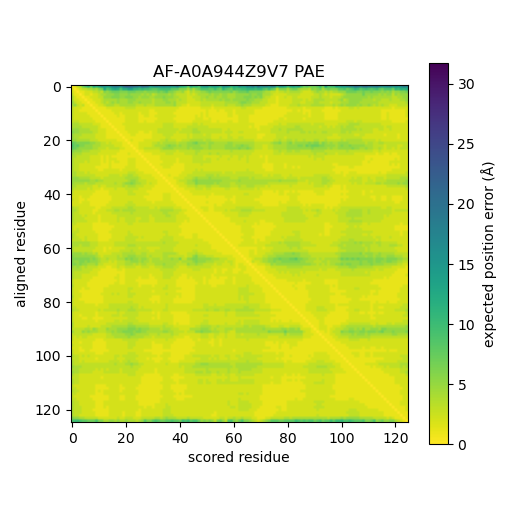.929 -7.958 1.00 95.75 90 SER A O 1
ATOM 701 N N . GLU A 1 91 ? -0.350 10.761 -10.066 1.00 93.69 91 GLU A N 1
ATOM 702 C CA . GLU A 1 91 ? 0.957 11.080 -10.651 1.00 93.69 91 GLU A CA 1
ATOM 703 C C . GLU A 1 91 ? 1.178 12.606 -10.665 1.00 93.69 91 GLU A C 1
ATOM 705 O O . GLU A 1 91 ? 0.234 13.352 -10.937 1.00 93.69 91 GLU A O 1
ATOM 710 N N . PRO A 1 92 ? 2.413 13.109 -10.458 1.00 93.06 92 PRO A N 1
ATOM 711 C CA . PRO A 1 92 ? 3.675 12.385 -10.264 1.00 93.06 92 PRO A CA 1
ATOM 712 C C . PRO A 1 92 ? 3.963 11.972 -8.800 1.00 93.06 92 PRO A C 1
ATOM 714 O O . PRO A 1 92 ? 3.565 12.664 -7.863 1.00 93.06 92 PRO A O 1
ATOM 717 N N . PRO A 1 93 ? 4.806 10.942 -8.563 1.00 93.81 93 PRO A N 1
ATOM 718 C CA . PRO A 1 93 ? 5.645 10.228 -9.532 1.00 93.81 93 PRO A CA 1
ATOM 719 C C . PRO A 1 93 ? 4.860 9.187 -10.340 1.00 93.81 93 PRO A C 1
ATOM 721 O O . PRO A 1 93 ? 3.738 8.853 -9.987 1.00 93.81 93 PRO A O 1
ATOM 724 N N . GLU A 1 94 ? 5.446 8.698 -11.435 1.00 94.75 94 GLU A N 1
ATOM 725 C CA . GLU A 1 94 ? 4.836 7.654 -12.273 1.00 94.75 94 GLU A CA 1
ATOM 726 C C . GLU A 1 94 ? 4.382 6.458 -11.423 1.00 94.75 94 GLU A C 1
ATOM 728 O O . GLU A 1 94 ? 5.082 6.068 -10.482 1.00 94.75 94 GLU A O 1
ATOM 733 N N . ARG A 1 95 ? 3.221 5.888 -11.761 1.00 96.50 95 ARG A N 1
ATOM 734 C CA . ARG A 1 95 ? 2.570 4.766 -11.066 1.00 96.50 95 ARG A CA 1
ATOM 735 C C . ARG A 1 95 ? 2.069 5.079 -9.658 1.00 96.50 95 ARG A C 1
ATOM 737 O O . ARG A 1 95 ? 1.545 4.174 -9.013 1.00 96.50 95 ARG A O 1
ATOM 744 N N . HIS A 1 96 ? 2.192 6.312 -9.173 1.00 97.81 96 HIS A N 1
ATOM 745 C CA . HIS A 1 96 ? 1.657 6.689 -7.870 1.00 97.81 96 HIS A CA 1
ATOM 746 C C . HIS A 1 96 ? 0.126 6.692 -7.876 1.00 97.81 96 HIS A C 1
ATOM 748 O O . HIS A 1 96 ? -0.516 7.135 -8.833 1.00 97.81 96 HIS A O 1
ATOM 754 N N . ALA A 1 97 ? -0.451 6.203 -6.788 1.00 98.25 97 ALA A N 1
ATOM 755 C CA . ALA A 1 97 ? -1.870 6.281 -6.503 1.00 98.25 97 ALA A CA 1
ATOM 756 C C . ALA A 1 97 ? -2.072 6.453 -4.998 1.00 98.25 97 ALA A C 1
ATOM 758 O O . ALA A 1 97 ? -1.230 6.053 -4.193 1.00 98.25 97 ALA A O 1
ATOM 759 N N . ASP A 1 98 ? -3.210 7.016 -4.628 1.00 98.50 98 ASP A N 1
ATOM 760 C CA . ASP A 1 98 ? -3.594 7.210 -3.241 1.00 98.50 98 ASP A CA 1
ATOM 761 C C . ASP A 1 98 ? -4.826 6.366 -2.935 1.00 98.50 98 ASP A C 1
ATOM 763 O O . ASP A 1 98 ? -5.795 6.355 -3.695 1.00 98.50 98 ASP A O 1
ATOM 767 N N . ILE A 1 99 ? -4.776 5.641 -1.819 1.00 98.62 99 ILE A N 1
ATOM 768 C CA . ILE A 1 99 ? -5.966 5.044 -1.226 1.00 98.62 99 ILE A CA 1
ATOM 769 C C . ILE A 1 99 ? -6.683 6.137 -0.428 1.00 98.62 99 ILE A C 1
ATOM 771 O O . ILE A 1 99 ? -6.106 6.693 0.515 1.00 98.62 99 ILE A O 1
ATOM 775 N N . THR A 1 100 ? -7.928 6.420 -0.792 1.00 98.44 100 THR A N 1
ATOM 776 C CA . THR A 1 100 ? -8.772 7.494 -0.248 1.00 98.44 100 THR A CA 1
ATOM 777 C C . THR A 1 100 ? -10.109 6.933 0.257 1.00 98.44 100 THR A C 1
ATOM 779 O O . THR A 1 100 ? -10.312 5.719 0.283 1.00 98.44 100 THR A O 1
ATOM 782 N N . GLY A 1 101 ? -11.018 7.800 0.718 1.00 97.94 101 GLY A N 1
ATOM 783 C CA . GLY A 1 101 ? -12.336 7.375 1.215 1.00 97.94 101 GLY A CA 1
ATOM 784 C C . GLY A 1 101 ? -12.312 6.762 2.619 1.00 97.94 101 GLY A C 1
ATOM 785 O O . GLY A 1 101 ? -13.249 6.073 3.008 1.00 97.94 101 GLY A O 1
ATOM 786 N N . TRP A 1 102 ? -11.248 7.000 3.391 1.00 98.44 102 TRP A N 1
ATOM 787 C CA . TRP A 1 102 ? -11.161 6.528 4.772 1.00 98.44 102 TRP A CA 1
ATOM 788 C C . TRP A 1 102 ? -12.271 7.135 5.645 1.00 98.44 102 TRP A C 1
ATOM 790 O O . TRP A 1 102 ? -12.531 8.337 5.538 1.00 98.44 102 TRP A O 1
ATOM 800 N N . PRO A 1 103 ? -12.880 6.351 6.555 1.00 97.88 103 PRO A N 1
ATOM 801 C CA . PRO A 1 103 ? -13.882 6.865 7.482 1.00 97.88 103 PRO A CA 1
ATOM 802 C C . PRO A 1 103 ? -13.268 7.883 8.449 1.00 97.88 103 PRO A C 1
ATOM 804 O O . PRO A 1 103 ? -12.075 7.830 8.752 1.00 97.88 103 PRO A O 1
ATOM 807 N N . GLU A 1 104 ? -14.077 8.800 8.982 1.00 96.25 104 GLU A N 1
ATOM 808 C CA . GLU A 1 104 ? -13.612 9.783 9.975 1.00 96.25 104 GLU A CA 1
ATOM 809 C C . GLU A 1 104 ? -13.278 9.134 11.330 1.00 96.25 104 GLU A C 1
ATOM 811 O O . GLU A 1 104 ? -12.418 9.615 12.076 1.00 96.25 104 GLU A O 1
ATOM 816 N N . GLU A 1 105 ? -13.953 8.030 11.656 1.00 97.56 105 GLU A N 1
ATOM 817 C CA . GLU A 1 105 ? -13.831 7.353 12.940 1.00 97.56 105 GLU A CA 1
ATOM 818 C C . GLU A 1 105 ? -12.533 6.521 13.004 1.00 97.56 105 GLU A C 1
ATOM 820 O O . GLU A 1 105 ? -12.214 5.702 12.141 1.00 97.56 105 GLU A O 1
ATOM 825 N N . LYS A 1 106 ? -11.725 6.753 14.047 1.00 96.75 106 LYS A N 1
ATOM 826 C CA . LYS A 1 106 ? -10.370 6.187 14.154 1.00 96.75 106 LYS A CA 1
ATOM 827 C C . LYS A 1 106 ? -10.357 4.686 14.425 1.00 96.75 106 LYS A C 1
ATOM 829 O O . LYS A 1 106 ? -9.347 4.042 14.138 1.00 96.75 106 LYS A O 1
ATOM 834 N N . SER A 1 107 ? -11.381 4.134 15.066 1.00 97.88 107 SER A N 1
ATOM 835 C CA . SER A 1 107 ? -11.495 2.694 15.288 1.00 97.88 107 SER A CA 1
ATOM 836 C C . SER A 1 107 ? -11.833 1.952 13.990 1.00 97.88 107 SER A C 1
ATOM 838 O O . SER A 1 107 ? -11.178 0.949 13.712 1.00 97.88 107 SER A O 1
ATOM 840 N N . GLU A 1 108 ? -12.689 2.509 13.131 1.00 98.06 108 GLU A N 1
ATOM 841 C CA . GLU A 1 108 ? -12.981 1.999 11.787 1.00 98.06 108 GLU A CA 1
ATOM 842 C C . GLU A 1 108 ? -11.733 2.046 10.899 1.00 98.06 108 GLU A C 1
ATOM 844 O O . GLU A 1 108 ? -11.360 1.036 10.305 1.00 98.06 108 GLU A O 1
ATOM 849 N N . GLN A 1 109 ? -10.988 3.162 10.900 1.00 98.50 109 GLN A N 1
ATOM 850 C CA . GLN A 1 109 ? -9.698 3.237 10.196 1.00 98.50 109 GLN A CA 1
ATOM 851 C C . GLN A 1 109 ? -8.729 2.136 10.651 1.00 98.50 109 GLN A C 1
ATOM 853 O O . GLN A 1 109 ? -8.024 1.535 9.841 1.00 98.50 109 GLN A O 1
ATOM 858 N N . LYS A 1 110 ? -8.667 1.861 11.961 1.00 98.31 110 LYS A N 1
ATOM 859 C CA . LYS A 1 110 ? -7.801 0.805 12.506 1.00 98.31 110 LYS A CA 1
ATOM 860 C C . LYS A 1 110 ? -8.264 -0.588 12.103 1.00 98.31 110 LYS A C 1
ATOM 862 O O . LYS A 1 110 ? -7.401 -1.432 11.872 1.00 98.31 110 LYS A O 1
ATOM 867 N N . GLN A 1 111 ? -9.571 -0.827 12.049 1.00 98.50 111 GLN A N 1
ATOM 868 C CA . GLN A 1 111 ? -10.128 -2.100 11.606 1.00 98.50 111 GLN A CA 1
ATOM 869 C C . GLN A 1 111 ? -9.793 -2.345 10.133 1.00 98.50 111 GLN A C 1
ATOM 871 O O . GLN A 1 111 ? -9.182 -3.361 9.819 1.00 98.50 111 GLN A O 1
ATOM 876 N N . ILE A 1 112 ? -10.062 -1.374 9.261 1.00 98.69 112 ILE A N 1
ATOM 877 C CA . ILE A 1 112 ? -9.735 -1.474 7.834 1.00 98.69 112 ILE A CA 1
ATOM 878 C C . ILE A 1 112 ? -8.229 -1.688 7.646 1.00 98.69 112 ILE A C 1
ATOM 880 O O . ILE A 1 112 ? -7.801 -2.605 6.956 1.00 98.69 112 ILE A O 1
ATOM 884 N N . ALA A 1 113 ? -7.384 -0.907 8.325 1.00 98.56 113 ALA A N 1
ATOM 885 C CA . ALA A 1 113 ? -5.936 -1.071 8.223 1.00 98.56 113 ALA A CA 1
ATOM 886 C C . ALA A 1 113 ? -5.435 -2.433 8.743 1.00 98.56 113 ALA A C 1
ATOM 888 O O . ALA A 1 113 ? -4.378 -2.899 8.309 1.00 98.56 113 ALA A O 1
ATOM 889 N N . LEU A 1 114 ? -6.155 -3.066 9.679 1.00 98.50 114 LEU A N 1
ATOM 890 C CA . LEU A 1 114 ? -5.868 -4.427 10.129 1.00 98.50 114 LEU A CA 1
ATOM 891 C C . LEU A 1 114 ? -6.165 -5.441 9.025 1.00 98.50 114 LEU A C 1
ATOM 893 O O . LEU A 1 114 ? -5.321 -6.300 8.782 1.00 98.50 114 LEU A O 1
ATOM 897 N N . GLU A 1 115 ? -7.304 -5.304 8.350 1.00 98.31 115 GLU A N 1
ATOM 898 C CA . GLU A 1 115 ? -7.685 -6.146 7.213 1.00 98.31 115 GLU A CA 1
ATOM 899 C C . GLU A 1 115 ? -6.698 -5.983 6.049 1.00 98.31 115 GLU A C 1
ATOM 901 O O . GLU A 1 115 ? -6.134 -6.970 5.584 1.00 98.31 115 GLU A O 1
ATOM 906 N N . LEU A 1 116 ? -6.369 -4.744 5.659 1.00 98.56 116 LEU A N 1
ATOM 907 C CA . LEU A 1 116 ? -5.386 -4.486 4.598 1.00 98.56 116 LEU A CA 1
ATOM 908 C C . LEU A 1 116 ? -4.012 -5.092 4.920 1.00 98.56 116 LEU A C 1
ATOM 910 O O . LEU A 1 116 ? -3.371 -5.669 4.049 1.00 98.56 116 LEU A O 1
ATOM 914 N N . ALA A 1 117 ? -3.551 -4.979 6.169 1.00 98.31 117 ALA A N 1
ATOM 915 C CA . ALA A 1 117 ? -2.276 -5.563 6.576 1.00 98.31 117 ALA A CA 1
ATOM 916 C C . ALA A 1 117 ? -2.295 -7.098 6.577 1.00 98.31 117 ALA A C 1
ATOM 918 O O . ALA A 1 117 ? -1.274 -7.705 6.257 1.00 98.31 117 ALA A O 1
ATOM 919 N N . ALA A 1 118 ? -3.421 -7.712 6.950 1.00 97.75 118 ALA A N 1
ATOM 920 C CA . ALA A 1 118 ? -3.576 -9.164 6.982 1.00 97.75 118 ALA A CA 1
ATOM 921 C C . ALA A 1 118 ? -3.595 -9.783 5.575 1.00 97.75 118 ALA A C 1
ATOM 923 O O . ALA A 1 118 ? -3.043 -10.862 5.386 1.00 97.75 118 ALA A O 1
ATOM 924 N N . GLU A 1 119 ? -4.171 -9.075 4.603 1.00 98.19 119 GLU A N 1
ATOM 925 C CA . GLU A 1 119 ? -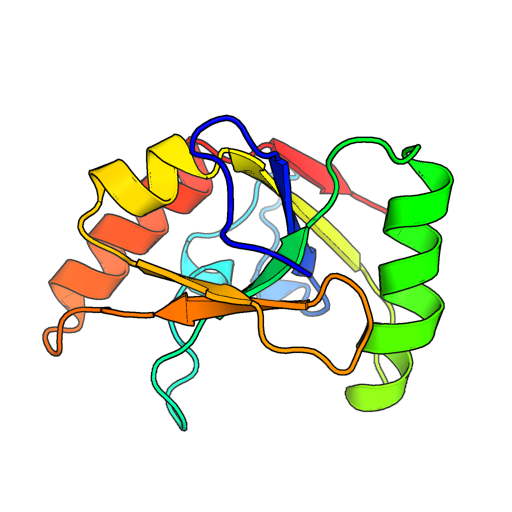4.281 -9.498 3.199 1.00 98.19 119 GLU A CA 1
ATOM 926 C C . GLU A 1 119 ? -3.098 -9.037 2.323 1.00 98.19 119 GLU A C 1
ATOM 928 O O . GLU A 1 119 ? -3.066 -9.294 1.119 1.00 98.19 119 GLU A O 1
ATOM 933 N N . SER A 1 120 ? -2.126 -8.323 2.901 1.00 98.00 120 SER A N 1
ATOM 934 C CA . SER A 1 120 ? -0.928 -7.868 2.187 1.00 98.00 120 SER A CA 1
ATOM 935 C C . SER A 1 120 ? 0.250 -8.826 2.346 1.00 98.00 120 SER A C 1
ATOM 937 O O . SER A 1 120 ? 0.477 -9.387 3.420 1.00 98.00 120 SER A O 1
ATOM 939 N N . GLU A 1 121 ? 1.069 -8.934 1.305 1.00 97.75 121 GLU A N 1
ATOM 940 C CA . GLU A 1 121 ? 2.335 -9.659 1.341 1.00 97.75 121 GLU A CA 1
ATOM 941 C C . GLU A 1 121 ? 3.486 -8.688 1.632 1.00 97.75 121 GLU A C 1
ATOM 943 O O . GLU A 1 121 ? 3.700 -7.711 0.913 1.00 97.75 121 GLU A O 1
ATOM 948 N N . PHE A 1 122 ? 4.235 -8.924 2.714 1.00 98.25 122 PHE A N 1
ATOM 949 C CA . PHE A 1 122 ? 5.379 -8.082 3.056 1.00 98.25 122 PHE A CA 1
ATOM 950 C C . PHE A 1 122 ? 6.678 -8.640 2.479 1.00 98.25 122 PHE A C 1
ATOM 952 O O . PHE A 1 122 ? 7.156 -9.699 2.886 1.00 98.25 122 PHE A O 1
ATOM 959 N N . HIS A 1 123 ? 7.317 -7.854 1.619 1.00 97.69 123 HIS A N 1
ATOM 960 C CA . HIS A 1 123 ? 8.656 -8.118 1.117 1.00 97.69 123 HIS A CA 1
ATOM 961 C C . HIS A 1 123 ? 9.642 -7.256 1.892 1.00 97.69 123 HIS A C 1
ATOM 963 O O . HIS A 1 123 ? 9.638 -6.021 1.818 1.00 97.69 123 HIS A O 1
ATOM 969 N N . LYS A 1 124 ? 10.500 -7.913 2.667 1.00 95.44 124 LYS A N 1
ATOM 970 C CA . LYS A 1 124 ? 11.614 -7.244 3.326 1.00 95.44 124 LYS A CA 1
ATOM 971 C C . LYS A 1 124 ? 12.710 -6.960 2.309 1.00 95.44 124 LYS A C 1
ATOM 973 O O . LYS A 1 124 ? 12.945 -7.770 1.415 1.00 95.44 124 LYS A O 1
ATOM 978 N N . ARG A 1 125 ? 13.378 -5.827 2.485 1.00 90.00 125 ARG A N 1
ATOM 979 C CA . ARG A 1 125 ? 14.591 -5.516 1.743 1.00 90.00 125 ARG A CA 1
ATOM 980 C C . ARG A 1 125 ? 15.844 -6.151 2.343 1.00 90.00 125 ARG A C 1
ATOM 982 O O . ARG A 1 125 ? 15.867 -6.358 3.580 1.00 90.00 125 ARG A O 1
#

Secondary structure (DSSP, 8-state):
--PPPTT-EEEEEE--GGGB-TTSPBPGGGTSPPTTTS-EEEEE-TTS-HHHHHHHIIIIIHHHHTS---EEEEEEHHHHHHTT-EEEE-PSSTTEEEEE---SSHHHHHHHHHHHHHSSEEEE-